Protein AF-A0A931WWS0-F1 (afdb_monomer)

pLDDT: mean 79.23, std 18.31, range [30.89, 95.44]

Mean predicted aligned error: 10.15 Å

Foldseek 3Di:
DDLADDDPVRVVVCVVVLEARFRDDDDDDPDDQVRVQVVVQVPFPDKDWDWDPDDDPPDDTDIDIDGDFQWKWAADPQWIAIDHPDGDIDGNDLPVVVLCVVQVSHHHDPPDDDPDDRFFWDDDDDPVCCVSVDVDDDDDDPDDDDPPHDITGGHGDDDDDDDD

Sequence (164 aa):
MNPARISTKELRSFYKSGFSIPLIRSFQSPLNPWELYKRGSAGSQDSFFLDSLEYRPPSQSYSYLGFHPTQKVLFEADRLRLEGEINRVQRNPDLLLELRRLLSAVKTPPGFSCDFFTGGAVGYWGYELAREFDRISFRKKKDPPSPDQTGFPLTGPFERPKKK

Structure (mmCIF, N/CA/C/O backbone):
data_AF-A0A931WWS0-F1
#
_entry.id   AF-A0A931WWS0-F1
#
loop_
_atom_site.group_PDB
_atom_site.id
_atom_site.type_symbol
_atom_site.label_atom_id
_atom_site.label_alt_id
_atom_site.label_comp_id
_atom_site.label_asym_id
_atom_site.label_entity_id
_atom_site.label_seq_id
_atom_site.pdbx_PDB_ins_code
_atom_site.Cartn_x
_atom_site.Cartn_y
_atom_site.Cartn_z
_atom_site.occupancy
_atom_site.B_iso_or_equiv
_atom_site.auth_seq_id
_atom_site.auth_comp_id
_atom_site.auth_asym_id
_atom_site.auth_atom_id
_atom_site.pdbx_PDB_model_num
ATOM 1 N N . MET A 1 1 ? 20.955 2.963 -7.011 1.00 57.62 1 MET A N 1
ATOM 2 C CA . MET A 1 1 ? 20.936 1.735 -7.845 1.00 57.62 1 MET A CA 1
ATOM 3 C C . MET A 1 1 ? 19.842 1.887 -8.893 1.00 57.62 1 MET A C 1
ATOM 5 O O . MET A 1 1 ? 18.774 2.352 -8.527 1.00 57.62 1 MET A O 1
ATOM 9 N N . ASN A 1 2 ? 20.088 1.552 -10.168 1.00 64.00 2 ASN A N 1
ATOM 10 C CA . ASN A 1 2 ? 19.046 1.641 -11.199 1.00 64.00 2 ASN A CA 1
ATOM 11 C C . ASN A 1 2 ? 18.142 0.389 -11.140 1.00 64.00 2 ASN A C 1
ATOM 13 O O . ASN A 1 2 ? 18.628 -0.700 -11.461 1.00 64.00 2 ASN A O 1
ATOM 17 N N . PRO A 1 3 ? 16.855 0.513 -10.764 1.00 61.03 3 PRO A N 1
ATOM 18 C CA . PRO A 1 3 ? 15.943 -0.627 -10.637 1.00 61.03 3 PRO A CA 1
ATOM 19 C C . PRO A 1 3 ? 15.746 -1.419 -11.935 1.00 61.03 3 PRO A C 1
ATOM 21 O O . PRO A 1 3 ? 15.439 -2.606 -11.886 1.00 61.03 3 PRO A O 1
ATOM 24 N N . ALA A 1 4 ? 15.963 -0.798 -13.098 1.00 62.91 4 ALA A N 1
ATOM 25 C CA . ALA A 1 4 ? 15.770 -1.434 -14.400 1.00 62.91 4 ALA A CA 1
ATOM 26 C C . ALA A 1 4 ? 16.931 -2.355 -14.834 1.00 62.91 4 ALA A C 1
ATOM 28 O O . ALA A 1 4 ? 16.849 -2.978 -15.892 1.00 62.91 4 ALA A O 1
ATOM 29 N N . ARG A 1 5 ? 18.032 -2.434 -14.068 1.00 68.75 5 ARG A N 1
ATOM 30 C CA . ARG A 1 5 ? 19.236 -3.212 -14.429 1.00 68.75 5 ARG A CA 1
ATOM 31 C C . ARG A 1 5 ? 19.834 -3.974 -13.238 1.00 68.75 5 ARG A C 1
ATOM 33 O O . ARG A 1 5 ? 21.024 -3.853 -12.969 1.00 68.75 5 ARG A O 1
ATOM 40 N N . ILE A 1 6 ? 19.020 -4.748 -12.520 1.00 75.81 6 ILE A N 1
ATOM 41 C CA . ILE A 1 6 ? 19.493 -5.622 -11.430 1.00 75.81 6 ILE A CA 1
ATOM 42 C C . ILE A 1 6 ? 19.608 -7.061 -11.947 1.00 75.81 6 ILE A C 1
ATOM 44 O O . ILE A 1 6 ? 18.669 -7.583 -12.552 1.00 75.81 6 ILE A O 1
ATOM 48 N N . SER A 1 7 ? 20.745 -7.723 -11.715 1.00 83.75 7 SER A N 1
ATOM 49 C CA . SER A 1 7 ? 20.918 -9.122 -12.123 1.00 83.75 7 SER A CA 1
ATOM 50 C C . SER A 1 7 ? 20.065 -10.075 -11.272 1.00 83.75 7 SER A C 1
ATOM 52 O O . SER A 1 7 ? 19.788 -9.828 -10.096 1.00 83.75 7 SER A O 1
ATOM 54 N N . THR A 1 8 ? 19.700 -11.241 -11.817 1.00 85.38 8 THR A N 1
ATOM 55 C CA . TH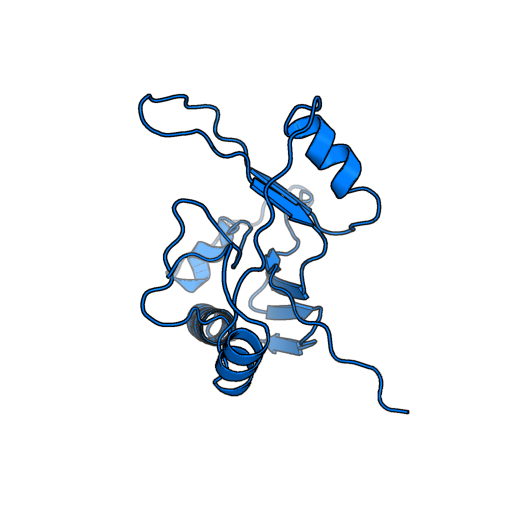R A 1 8 ? 18.948 -12.268 -11.067 1.00 85.38 8 THR A CA 1
ATOM 56 C C . THR A 1 8 ? 19.688 -12.733 -9.808 1.00 85.38 8 THR A C 1
ATOM 58 O O . THR A 1 8 ? 19.060 -13.074 -8.804 1.00 85.38 8 THR A O 1
ATOM 61 N N . LYS A 1 9 ? 21.028 -12.749 -9.842 1.00 87.00 9 LYS A N 1
ATOM 62 C CA . LYS A 1 9 ? 21.867 -13.129 -8.697 1.00 87.00 9 LYS A CA 1
ATOM 63 C C . LYS A 1 9 ? 21.752 -12.106 -7.565 1.00 87.00 9 LYS A C 1
ATOM 65 O O . LYS A 1 9 ? 21.563 -12.504 -6.417 1.00 87.00 9 LYS A O 1
ATOM 70 N N . GLU A 1 10 ? 21.811 -10.817 -7.888 1.00 84.69 10 GLU A N 1
ATOM 71 C CA . GLU A 1 10 ? 21.653 -9.729 -6.916 1.00 84.69 10 GLU A CA 1
ATOM 72 C C . GLU A 1 10 ? 20.233 -9.683 -6.349 1.00 84.69 10 GLU A C 1
ATOM 74 O O . GLU A 1 10 ? 20.081 -9.643 -5.130 1.00 84.69 10 GLU A O 1
ATOM 79 N N . LEU A 1 11 ? 19.199 -9.801 -7.195 1.00 85.38 11 LEU A N 1
ATOM 80 C CA . LEU A 1 11 ? 17.802 -9.882 -6.743 1.00 85.38 11 LEU A CA 1
ATOM 81 C C . LEU A 1 11 ? 17.619 -10.997 -5.709 1.00 85.38 11 LEU A C 1
ATOM 83 O O . LEU A 1 11 ? 17.094 -10.765 -4.622 1.00 85.38 11 LEU A O 1
ATOM 87 N N . ARG A 1 12 ? 18.111 -12.207 -6.011 1.00 86.25 12 ARG A N 1
ATOM 88 C CA . ARG A 1 12 ? 18.053 -13.342 -5.076 1.00 86.25 12 ARG A CA 1
ATOM 89 C C . ARG A 1 12 ? 18.783 -13.056 -3.767 1.00 86.25 12 ARG A C 1
ATOM 91 O O . ARG A 1 12 ? 18.315 -13.497 -2.722 1.00 86.25 12 ARG A O 1
ATOM 98 N N . SER A 1 13 ? 19.918 -12.360 -3.817 1.00 88.75 13 SER A N 1
ATOM 99 C CA . SER A 1 13 ? 20.660 -11.975 -2.614 1.00 88.75 13 SER A CA 1
ATOM 100 C C . SER A 1 13 ? 19.829 -11.046 -1.732 1.00 88.75 13 SER A C 1
ATOM 102 O O . SER A 1 13 ? 19.662 -11.319 -0.548 1.00 88.75 13 SER A O 1
ATOM 104 N N . PHE A 1 14 ? 19.239 -10.001 -2.313 1.00 87.25 14 PHE A N 1
ATOM 105 C CA . PHE A 1 14 ? 18.410 -9.052 -1.575 1.00 87.25 14 PHE A CA 1
ATOM 106 C C . PHE A 1 14 ? 17.157 -9.692 -0.972 1.00 87.25 14 PHE A C 1
ATOM 108 O O . PHE A 1 14 ? 16.876 -9.466 0.205 1.00 87.25 14 PHE A O 1
ATOM 115 N N . TYR A 1 15 ? 16.460 -10.551 -1.724 1.00 85.50 15 TYR A N 1
ATOM 116 C CA . TYR A 1 15 ? 15.309 -11.292 -1.198 1.00 85.50 15 TYR A CA 1
ATOM 117 C C . TYR A 1 15 ? 15.691 -12.197 -0.020 1.00 85.50 15 TYR A C 1
ATOM 119 O O . TYR A 1 15 ? 14.978 -12.239 0.980 1.00 85.50 15 TYR A O 1
ATOM 127 N N . LYS A 1 16 ? 16.840 -12.889 -0.087 1.00 87.06 16 LYS A N 1
ATOM 128 C CA . LYS A 1 16 ? 17.349 -13.695 1.040 1.00 87.06 16 LYS A CA 1
ATOM 129 C C . LYS A 1 16 ? 17.678 -12.847 2.269 1.00 87.06 16 LYS A C 1
ATOM 131 O O . LYS A 1 16 ? 17.528 -13.327 3.387 1.00 87.06 16 LYS A O 1
ATOM 136 N N . SER A 1 17 ? 18.098 -11.602 2.065 1.00 87.19 17 SER A N 1
ATOM 137 C CA . SER A 1 17 ? 18.340 -10.626 3.131 1.00 87.19 17 SER A CA 1
ATOM 138 C C . SER A 1 17 ? 17.064 -9.943 3.646 1.00 87.19 17 SER A C 1
ATOM 140 O O . SER A 1 17 ? 17.158 -9.069 4.503 1.00 87.19 17 SER A O 1
ATOM 142 N N . GLY A 1 18 ? 15.881 -10.332 3.155 1.00 84.25 18 GLY A N 1
ATOM 143 C CA . GLY A 1 18 ? 14.593 -9.805 3.613 1.00 84.25 18 GLY A CA 1
ATOM 144 C C . GLY A 1 18 ? 14.198 -8.464 2.994 1.00 84.25 18 GLY A C 1
ATOM 145 O O . GLY A 1 18 ? 13.316 -7.792 3.524 1.00 84.25 18 GLY A O 1
ATOM 146 N N . PHE A 1 19 ? 14.835 -8.058 1.893 1.00 87.75 19 PHE A N 1
ATOM 147 C CA . PHE A 1 19 ? 14.429 -6.870 1.151 1.00 87.75 19 PHE A CA 1
ATOM 148 C C . PHE A 1 19 ? 13.362 -7.198 0.102 1.00 87.75 19 PHE A C 1
ATOM 150 O O . PHE A 1 19 ? 13.394 -8.243 -0.546 1.00 87.75 19 PHE A O 1
ATOM 157 N N . SER A 1 20 ? 12.445 -6.258 -0.091 1.00 83.31 20 SER A N 1
ATOM 158 C CA . SER A 1 20 ? 11.479 -6.205 -1.182 1.00 83.31 20 SER A CA 1
ATOM 159 C C . SER A 1 20 ? 12.013 -5.267 -2.263 1.00 83.31 20 SER A C 1
ATOM 161 O O . SER A 1 20 ? 12.336 -4.112 -1.983 1.00 83.31 20 SER A O 1
ATOM 163 N N . ILE A 1 21 ? 12.131 -5.763 -3.496 1.00 85.00 21 ILE A N 1
ATOM 164 C CA . ILE A 1 21 ? 12.607 -4.975 -4.639 1.00 85.00 21 ILE A CA 1
ATOM 165 C C . ILE A 1 21 ? 11.507 -4.932 -5.695 1.00 85.00 21 ILE A C 1
ATOM 167 O O . ILE A 1 21 ? 11.129 -5.993 -6.201 1.00 85.00 21 ILE A O 1
ATOM 171 N N . PRO A 1 22 ? 11.015 -3.741 -6.074 1.00 84.44 22 PRO A N 1
ATOM 172 C CA . PRO A 1 22 ? 10.040 -3.632 -7.145 1.00 84.44 22 PRO A CA 1
ATOM 173 C C . PRO A 1 22 ? 10.695 -3.987 -8.486 1.00 84.44 22 PRO A C 1
ATOM 175 O O . PRO A 1 22 ? 11.798 -3.539 -8.807 1.00 84.44 22 PRO A O 1
ATOM 178 N N . LEU A 1 23 ? 9.998 -4.790 -9.287 1.00 85.00 23 LEU A N 1
ATOM 179 C CA . LEU A 1 23 ? 10.389 -5.083 -10.662 1.00 85.00 23 LEU A CA 1
ATOM 180 C C . LEU A 1 23 ? 9.732 -4.055 -11.579 1.00 85.00 23 LEU A C 1
ATOM 182 O O . LEU A 1 23 ? 8.511 -4.021 -11.704 1.00 85.00 23 LEU A O 1
ATOM 186 N N . ILE A 1 24 ? 10.547 -3.205 -12.200 1.00 85.12 24 ILE A N 1
ATOM 187 C CA . ILE A 1 24 ? 10.065 -2.067 -12.983 1.00 85.12 24 ILE A CA 1
ATOM 188 C C . ILE A 1 24 ? 10.301 -2.333 -14.466 1.00 85.12 24 ILE A C 1
ATOM 190 O O . ILE A 1 24 ? 11.422 -2.619 -14.889 1.00 85.12 24 ILE A O 1
ATOM 194 N N . ARG A 1 25 ? 9.238 -2.201 -15.264 1.00 86.94 25 ARG A N 1
ATOM 195 C CA . ARG A 1 25 ? 9.297 -2.278 -16.724 1.00 86.94 25 ARG A CA 1
ATOM 196 C C . ARG A 1 25 ? 8.544 -1.108 -17.338 1.00 86.94 25 ARG A C 1
ATOM 198 O O . ARG A 1 25 ? 7.359 -0.930 -17.079 1.00 86.94 25 ARG A O 1
ATOM 205 N N . SER A 1 26 ? 9.226 -0.366 -18.201 1.00 89.25 26 SER A N 1
ATOM 206 C CA . SER A 1 26 ? 8.615 0.701 -18.990 1.00 89.25 26 SER A CA 1
ATOM 207 C C . SER A 1 26 ? 8.057 0.147 -20.298 1.00 89.25 26 SER A C 1
ATOM 209 O O . SER A 1 26 ? 8.666 -0.719 -20.931 1.00 89.25 26 SER A O 1
ATOM 211 N N . PHE A 1 27 ? 6.906 0.663 -20.712 1.00 91.38 27 PHE A N 1
ATOM 212 C CA . PHE A 1 27 ? 6.290 0.379 -22.003 1.00 91.38 27 PHE A CA 1
ATOM 213 C C . PHE A 1 27 ? 5.522 1.612 -22.486 1.00 91.38 27 PHE A C 1
ATOM 215 O O . PHE A 1 27 ? 5.195 2.493 -21.693 1.00 91.38 27 PHE A O 1
ATOM 222 N N . GLN A 1 28 ? 5.251 1.679 -23.788 1.00 93.75 28 GLN A N 1
ATOM 223 C CA . GLN A 1 28 ? 4.388 2.706 -24.369 1.00 93.75 28 GLN A CA 1
ATOM 224 C C . GLN A 1 28 ? 2.967 2.167 -24.517 1.00 93.75 28 GLN A C 1
ATOM 226 O O . GLN A 1 28 ? 2.770 1.003 -24.866 1.00 93.75 28 GLN A O 1
ATOM 231 N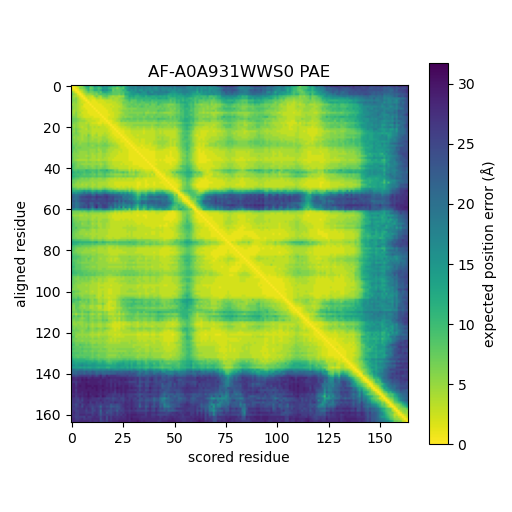 N . SER A 1 29 ? 1.981 3.021 -24.262 1.00 92.62 29 SER A N 1
ATOM 232 C CA . SER A 1 29 ? 0.561 2.695 -24.361 1.00 92.62 29 SER A CA 1
ATOM 233 C C . SER A 1 29 ? -0.177 3.828 -25.073 1.00 92.62 29 SER A C 1
ATOM 235 O O . SER A 1 29 ? 0.073 4.986 -24.741 1.00 92.62 29 SER A O 1
ATOM 237 N N . PRO A 1 30 ? -1.099 3.530 -26.007 1.00 95.25 30 PRO A N 1
ATOM 238 C CA . PRO A 1 30 ? -1.993 4.535 -26.580 1.00 95.25 30 PRO A CA 1
ATOM 239 C C . PRO A 1 30 ? -3.156 4.901 -25.639 1.00 95.25 30 PRO A C 1
ATOM 241 O O . PRO A 1 30 ? -3.894 5.837 -25.920 1.00 95.25 30 PRO A O 1
ATOM 244 N N . LEU A 1 31 ? -3.350 4.138 -24.558 1.00 95.19 31 LEU A N 1
ATOM 245 C CA . LEU A 1 31 ? -4.439 4.323 -23.600 1.00 95.19 31 LEU A CA 1
ATOM 246 C C . LEU A 1 31 ? -4.090 5.378 -22.555 1.00 95.19 31 LEU A C 1
ATOM 248 O O . LEU A 1 31 ? -2.951 5.426 -22.082 1.00 95.19 31 LEU A O 1
ATOM 252 N N . ASN A 1 32 ? -5.096 6.136 -22.126 1.00 92.38 32 ASN A N 1
ATOM 253 C CA . ASN A 1 32 ? -4.953 7.046 -20.990 1.00 92.38 32 ASN A CA 1
ATOM 254 C C . ASN A 1 32 ? -4.949 6.281 -19.640 1.00 92.38 32 ASN A C 1
ATOM 256 O O . ASN A 1 32 ? -5.322 5.101 -19.591 1.00 92.38 32 ASN A O 1
ATOM 260 N N . PRO A 1 33 ? -4.546 6.921 -18.524 1.00 92.12 33 PRO A N 1
ATOM 261 C CA . PRO A 1 33 ? -4.482 6.259 -17.219 1.00 92.12 33 PRO A CA 1
ATOM 262 C C . PRO A 1 33 ? -5.807 5.631 -16.767 1.00 92.12 33 PRO A C 1
ATOM 264 O O . PRO A 1 33 ? -5.815 4.511 -16.263 1.00 92.12 33 PRO A O 1
ATOM 267 N N . TRP A 1 34 ? -6.941 6.292 -17.002 1.00 93.06 34 TRP A N 1
ATOM 268 C CA . TRP A 1 34 ? -8.256 5.757 -16.636 1.00 93.06 34 TRP A CA 1
ATOM 269 C C . TRP A 1 34 ? -8.628 4.496 -17.432 1.00 93.06 34 TRP A C 1
ATOM 271 O O . TRP A 1 34 ? -9.196 3.541 -16.900 1.00 93.06 34 TRP A O 1
ATOM 281 N N . GLU A 1 35 ? -8.296 4.447 -18.718 1.00 95.31 35 GLU A N 1
ATOM 282 C CA . GLU A 1 35 ? -8.494 3.259 -19.549 1.00 95.31 35 GLU A CA 1
ATOM 283 C C . GLU A 1 35 ? -7.601 2.098 -19.116 1.00 95.31 35 GLU A C 1
ATOM 285 O O . GLU A 1 35 ? -8.070 0.957 -19.072 1.00 95.31 35 GLU A O 1
ATOM 290 N N . LEU A 1 36 ? -6.346 2.385 -18.755 1.00 95.31 36 LEU A N 1
ATOM 291 C CA . LEU A 1 36 ? -5.442 1.400 -18.163 1.00 95.31 36 LEU A CA 1
ATOM 292 C C . LEU A 1 36 ? -6.003 0.861 -16.847 1.00 95.31 36 LEU A C 1
ATOM 294 O O . LEU A 1 36 ? -6.000 -0.354 -16.652 1.00 95.31 36 LEU A O 1
ATOM 298 N N . TYR A 1 37 ? -6.554 1.732 -15.995 1.00 95.44 37 TYR A N 1
ATOM 299 C CA . TYR A 1 37 ? -7.210 1.326 -14.754 1.00 95.44 37 TYR A CA 1
ATOM 300 C C . TYR A 1 37 ? -8.345 0.346 -15.013 1.00 95.44 37 TYR A C 1
ATOM 30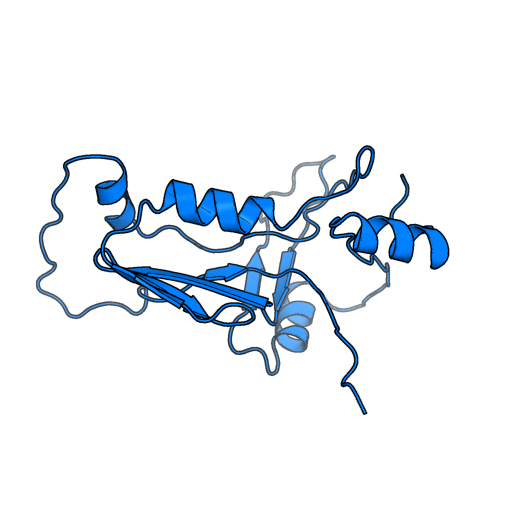2 O O . TYR A 1 37 ? -8.318 -0.760 -14.486 1.00 95.44 37 TYR A O 1
ATOM 310 N N . LYS A 1 38 ? -9.305 0.719 -15.867 1.00 94.81 38 LYS A N 1
ATOM 311 C CA . LYS A 1 38 ? -10.474 -0.120 -16.173 1.00 94.81 38 LYS A CA 1
ATOM 312 C C . LYS A 1 38 ? -10.091 -1.498 -16.712 1.00 94.81 38 LYS A C 1
ATOM 314 O O . LYS A 1 38 ? -10.783 -2.472 -16.437 1.00 94.81 38 LYS A O 1
ATOM 319 N N . ARG A 1 39 ? -9.020 -1.583 -17.509 1.00 94.62 39 ARG A N 1
ATOM 320 C CA . ARG A 1 39 ? -8.528 -2.867 -18.030 1.00 94.62 39 ARG A CA 1
ATOM 321 C C . ARG A 1 39 ? -7.794 -3.674 -16.962 1.00 94.62 39 ARG A C 1
ATOM 323 O O . ARG A 1 39 ? -7.988 -4.881 -16.900 1.00 94.62 39 ARG A O 1
ATOM 330 N N . GLY A 1 40 ? -6.966 -3.026 -16.144 1.00 91.50 40 GLY A N 1
ATOM 331 C CA . GLY A 1 40 ? -6.178 -3.683 -15.100 1.00 91.50 40 GLY A CA 1
ATOM 332 C C . GLY A 1 40 ? -7.004 -4.141 -13.896 1.00 91.50 40 GLY A C 1
ATOM 333 O O . GLY A 1 40 ? -6.706 -5.180 -13.315 1.00 91.50 40 GLY A O 1
ATOM 334 N N . SER A 1 41 ? -8.072 -3.417 -13.550 1.00 93.69 41 SER A N 1
ATOM 335 C CA . SER A 1 41 ? -8.959 -3.771 -12.434 1.00 93.69 41 SER A CA 1
ATOM 336 C C . SER A 1 41 ? -9.935 -4.893 -12.770 1.00 93.69 41 SER A C 1
ATOM 338 O O . SER A 1 41 ? -10.585 -5.420 -11.867 1.00 93.69 41 SER A O 1
ATOM 340 N N . ALA A 1 42 ? -10.026 -5.302 -14.039 1.00 89.88 42 ALA A N 1
ATOM 341 C CA . ALA A 1 42 ? -10.873 -6.408 -14.457 1.00 89.88 42 ALA A CA 1
ATOM 342 C C . ALA A 1 42 ? -10.456 -7.702 -13.732 1.00 89.88 42 ALA A C 1
ATOM 344 O O . ALA A 1 42 ? -9.413 -8.290 -14.013 1.00 89.88 42 ALA A O 1
ATOM 345 N N . GLY A 1 43 ? -11.280 -8.142 -12.777 1.00 86.75 43 GLY A N 1
ATOM 346 C CA . GLY A 1 43 ? -11.019 -9.331 -11.960 1.00 86.75 43 GLY A CA 1
ATOM 347 C C . GLY A 1 43 ? -10.266 -9.072 -10.650 1.00 86.75 43 GLY A C 1
ATOM 348 O O . GLY A 1 43 ? -9.914 -10.032 -9.964 1.00 86.75 43 GLY A O 1
ATOM 349 N N . SER A 1 44 ? -10.024 -7.815 -10.272 1.00 89.69 44 SER A N 1
ATOM 350 C CA . SER A 1 44 ? -9.605 -7.466 -8.911 1.00 89.69 44 SER A CA 1
ATOM 351 C C . SER A 1 44 ? -10.817 -7.058 -8.082 1.00 89.69 44 SER A C 1
ATOM 353 O O . SER A 1 44 ? -11.576 -6.187 -8.496 1.00 89.69 44 SER A O 1
ATOM 355 N N . GLN A 1 45 ? -11.001 -7.668 -6.909 1.00 87.88 45 GLN A N 1
ATOM 356 C CA . GLN A 1 45 ? -12.030 -7.221 -5.957 1.00 87.88 45 GLN A CA 1
ATOM 357 C C . GLN A 1 45 ? -11.636 -5.905 -5.282 1.00 87.88 45 GLN A C 1
ATOM 359 O O . GLN A 1 45 ? -12.493 -5.082 -4.984 1.00 87.88 45 GLN A O 1
ATOM 364 N N . ASP A 1 46 ? -10.335 -5.708 -5.079 1.00 90.88 46 ASP A N 1
ATOM 365 C CA . ASP A 1 46 ? -9.774 -4.543 -4.416 1.00 90.88 46 ASP A CA 1
ATOM 366 C C . ASP A 1 46 ? -8.792 -3.857 -5.372 1.00 90.88 46 ASP A C 1
ATOM 368 O O . ASP A 1 46 ? -7.817 -4.461 -5.831 1.00 90.88 46 ASP A O 1
ATOM 372 N N . SER A 1 47 ? -9.048 -2.599 -5.712 1.00 94.50 47 SER A N 1
ATOM 373 C CA . SER A 1 47 ? -8.174 -1.804 -6.575 1.00 94.50 47 SER A CA 1
ATOM 374 C C . SER A 1 47 ? -8.282 -0.325 -6.245 1.00 94.50 47 SER A C 1
ATOM 376 O O . SER A 1 47 ? -9.282 0.123 -5.688 1.00 94.50 47 SER A O 1
ATOM 378 N N . PHE A 1 48 ? -7.260 0.444 -6.612 1.00 93.69 48 PHE A N 1
ATOM 379 C CA . PHE A 1 48 ? -7.272 1.893 -6.462 1.00 93.69 48 PHE A CA 1
ATOM 380 C C . PHE A 1 48 ? -6.766 2.591 -7.722 1.00 93.69 48 PHE A C 1
ATOM 382 O O . PHE A 1 48 ? -5.933 2.067 -8.467 1.00 93.69 48 PHE A O 1
ATOM 389 N N . PHE A 1 49 ? -7.259 3.810 -7.911 1.00 94.19 49 PHE A N 1
ATOM 390 C CA . PHE A 1 49 ? -6.809 4.754 -8.920 1.00 94.19 49 PHE A CA 1
ATOM 391 C C . PHE A 1 49 ? -6.594 6.100 -8.234 1.00 94.19 49 PHE A C 1
ATOM 393 O O . PHE A 1 49 ? -7.545 6.686 -7.718 1.00 94.19 49 PHE A O 1
ATOM 400 N N . LEU A 1 50 ? -5.346 6.557 -8.182 1.00 91.44 50 LEU A N 1
ATOM 401 C CA . LEU A 1 50 ? -4.984 7.867 -7.653 1.00 91.44 50 LEU A CA 1
ATOM 402 C C . LEU A 1 50 ? -4.468 8.709 -8.806 1.00 91.44 50 LEU A C 1
ATOM 404 O O . LEU A 1 50 ? -3.424 8.400 -9.378 1.00 91.44 50 LEU A O 1
ATOM 408 N N . ASP A 1 51 ? -5.198 9.765 -9.131 1.00 88.00 51 ASP A N 1
ATOM 409 C CA . ASP A 1 51 ? -4.824 10.693 -10.188 1.00 88.00 51 ASP A CA 1
ATOM 410 C C . ASP A 1 51 ? -4.621 12.087 -9.604 1.00 88.00 51 ASP A C 1
ATOM 412 O O . ASP A 1 51 ? -5.413 12.545 -8.776 1.00 88.00 51 ASP A O 1
ATOM 416 N N . SER A 1 52 ? -3.541 12.751 -10.009 1.00 79.56 52 SER A N 1
ATOM 417 C CA . SER A 1 52 ? -3.260 14.120 -9.582 1.00 79.56 52 SER A CA 1
ATOM 418 C C . SER A 1 52 ? -3.761 15.088 -10.643 1.00 79.56 52 SER A C 1
ATOM 420 O O . SER A 1 52 ? -3.221 15.135 -11.746 1.00 79.56 52 SER A O 1
ATOM 422 N N . LEU A 1 53 ? -4.767 15.892 -10.293 1.00 65.75 53 LEU A N 1
ATOM 423 C CA . LEU A 1 53 ? -5.299 16.936 -11.176 1.00 65.75 53 LEU A CA 1
ATOM 424 C C . LEU A 1 53 ? -4.365 18.152 -11.283 1.00 65.75 53 LEU A C 1
ATOM 426 O O . LEU A 1 53 ? -4.452 18.909 -12.248 1.00 65.75 53 LEU A O 1
ATOM 430 N N . GLU A 1 54 ? -3.466 18.358 -10.313 1.00 60.12 54 GLU A N 1
ATOM 431 C CA . GLU A 1 54 ? -2.509 19.462 -10.367 1.00 60.12 54 GLU A CA 1
ATOM 432 C C . GLU A 1 54 ? -1.324 19.105 -11.272 1.00 60.12 54 GLU A C 1
ATOM 434 O O . GLU A 1 54 ? -0.429 18.330 -10.923 1.00 60.12 54 GLU A O 1
ATOM 439 N N . TYR A 1 55 ? -1.323 19.720 -12.451 1.00 53.03 55 TYR A N 1
ATOM 440 C CA . TYR A 1 55 ? -0.159 19.860 -13.313 1.00 53.03 55 TYR A CA 1
ATOM 441 C C . TYR A 1 55 ? 0.678 21.053 -12.827 1.00 53.03 55 TYR A C 1
ATOM 443 O O . TYR A 1 55 ? 0.265 22.206 -12.964 1.00 53.03 55 TYR A O 1
ATOM 451 N N . ARG A 1 56 ? 1.863 20.797 -12.259 1.00 54.94 56 ARG A N 1
ATOM 452 C CA . ARG A 1 56 ? 2.865 21.836 -11.956 1.00 54.94 56 ARG A CA 1
ATOM 453 C C . ARG A 1 56 ? 4.213 21.465 -12.576 1.00 54.94 56 ARG A C 1
ATOM 455 O O . ARG A 1 56 ? 4.953 20.682 -11.981 1.00 54.94 56 ARG A O 1
ATOM 462 N N . PRO A 1 57 ? 4.583 22.025 -13.737 1.00 50.72 57 PRO A N 1
ATOM 463 C CA . PRO A 1 57 ? 5.941 21.891 -14.260 1.00 50.72 57 PRO A CA 1
ATOM 464 C C . PRO A 1 57 ? 6.967 22.396 -13.228 1.00 50.72 57 PRO A C 1
ATOM 466 O O . PRO A 1 57 ? 6.713 23.429 -12.606 1.00 50.72 57 PRO A O 1
ATOM 469 N N . PRO A 1 58 ? 8.113 21.713 -13.019 1.00 54.06 58 PRO A N 1
ATOM 470 C CA . PRO A 1 58 ? 8.651 20.581 -13.783 1.00 54.06 58 PRO A CA 1
ATOM 471 C C . PRO A 1 58 ? 8.227 19.189 -13.264 1.00 54.06 58 PRO A C 1
ATOM 473 O O . PRO A 1 58 ? 8.742 18.181 -13.744 1.00 54.06 58 PRO A O 1
ATOM 476 N N . SER A 1 59 ? 7.330 19.103 -12.275 1.00 55.34 59 SER A N 1
ATOM 477 C CA . SER A 1 59 ? 6.925 17.830 -11.667 1.00 55.34 59 SER A CA 1
ATOM 478 C C . SER A 1 59 ? 5.981 17.047 -12.584 1.00 55.34 59 SER A C 1
ATOM 480 O O . SER A 1 59 ? 4.952 17.554 -13.027 1.00 55.34 59 SER A O 1
ATOM 482 N N . GLN A 1 60 ? 6.366 15.813 -12.914 1.00 56.12 60 GLN A N 1
ATOM 483 C CA . GLN A 1 60 ? 5.530 14.896 -13.684 1.00 56.12 60 GLN A CA 1
ATOM 484 C C . GLN A 1 60 ? 4.377 14.430 -12.793 1.00 56.12 60 GLN A C 1
ATOM 486 O O . GLN A 1 60 ? 4.604 13.825 -11.745 1.00 56.12 60 GLN A O 1
ATOM 491 N N . SER A 1 61 ? 3.145 14.715 -13.206 1.00 73.62 61 SER A N 1
ATOM 492 C CA . SER A 1 61 ? 1.955 14.154 -12.572 1.00 73.62 61 SER A CA 1
ATOM 493 C C . SER A 1 61 ? 1.921 12.653 -12.877 1.00 73.62 61 SER A C 1
ATOM 495 O O . SER A 1 61 ? 1.721 12.251 -14.022 1.00 73.62 61 SER A O 1
ATOM 497 N N . TYR A 1 62 ? 2.175 11.818 -11.869 1.00 84.56 62 TYR A N 1
ATOM 498 C CA . TYR A 1 62 ? 1.970 10.374 -11.966 1.00 84.56 62 TYR A CA 1
ATOM 499 C C . TYR A 1 62 ? 0.518 10.048 -11.617 1.00 84.56 62 TYR A C 1
ATOM 501 O O . TYR A 1 62 ? 0.015 10.502 -10.589 1.00 84.56 62 TYR A O 1
ATOM 509 N N . SER A 1 63 ? -0.118 9.208 -12.428 1.00 89.25 63 SER A N 1
ATOM 510 C CA . SER A 1 63 ? -1.317 8.477 -12.019 1.00 89.25 63 SER A CA 1
ATOM 511 C C . SER A 1 63 ? -0.882 7.120 -11.469 1.00 89.25 63 SER A C 1
ATOM 513 O O . SER A 1 63 ? -0.151 6.381 -12.134 1.00 89.25 63 SER A O 1
ATOM 515 N N . TYR A 1 64 ? -1.328 6.776 -10.265 1.00 92.31 64 TYR A N 1
ATOM 516 C CA . TYR A 1 64 ? -1.027 5.498 -9.631 1.00 92.31 64 TYR A CA 1
ATOM 517 C C . TYR A 1 64 ? -2.217 4.559 -9.724 1.00 92.31 64 TYR A C 1
ATOM 519 O O . TYR A 1 64 ? -3.351 4.913 -9.405 1.00 92.31 64 TYR A O 1
ATOM 527 N N . LEU A 1 65 ? -1.929 3.332 -10.136 1.00 94.38 65 LEU A N 1
ATOM 528 C CA . LEU A 1 65 ? -2.905 2.272 -10.300 1.00 94.38 65 LEU A CA 1
ATOM 529 C C . LEU A 1 65 ? -2.436 1.064 -9.505 1.00 94.38 65 LEU A C 1
ATOM 531 O O . LEU A 1 65 ? -1.287 0.645 -9.651 1.00 94.38 65 LEU A O 1
ATOM 535 N N . GLY A 1 66 ? -3.317 0.503 -8.687 1.00 93.88 66 GLY A N 1
ATOM 536 C CA . GLY A 1 66 ? -3.026 -0.698 -7.918 1.00 93.88 66 GLY A CA 1
ATOM 537 C C . GLY A 1 66 ? -4.177 -1.683 -7.977 1.00 93.88 66 GLY A C 1
ATOM 538 O O . GLY A 1 66 ? -5.345 -1.299 -7.932 1.00 93.88 66 GLY A O 1
ATOM 539 N N . PHE A 1 67 ? -3.831 -2.961 -8.067 1.00 93.94 67 PHE A N 1
ATOM 540 C CA . PHE A 1 67 ? -4.758 -4.084 -8.161 1.00 93.94 67 PHE A CA 1
ATOM 541 C C . PHE A 1 67 ? -4.213 -5.234 -7.311 1.00 93.94 67 PHE A C 1
ATOM 543 O O . PHE A 1 67 ? -3.010 -5.274 -7.044 1.00 93.94 67 PHE A O 1
ATOM 550 N N . HIS A 1 68 ? -5.087 -6.155 -6.904 1.00 91.50 68 HIS A N 1
ATOM 551 C CA . HIS A 1 68 ? -4.736 -7.399 -6.209 1.00 91.50 68 HIS A CA 1
ATOM 552 C C . HIS A 1 68 ? -3.778 -7.185 -5.021 1.00 91.50 68 HIS A C 1
ATOM 554 O O . HIS A 1 68 ? -2.633 -7.644 -5.061 1.00 91.50 68 HIS A O 1
ATOM 560 N N . PRO A 1 69 ? -4.210 -6.485 -3.954 1.00 90.94 69 PRO A N 1
ATOM 561 C CA . PRO A 1 69 ? -3.400 -6.376 -2.745 1.00 90.94 69 PRO A CA 1
ATOM 562 C C . PRO A 1 69 ? -3.022 -7.744 -2.192 1.00 90.94 69 PRO A C 1
ATOM 564 O O . PRO A 1 69 ? -3.822 -8.679 -2.193 1.00 90.94 69 PRO A O 1
ATOM 567 N N . THR A 1 70 ? -1.816 -7.840 -1.649 1.00 88.25 70 THR A N 1
ATOM 568 C CA . THR A 1 70 ? -1.356 -9.049 -0.962 1.00 88.25 70 THR A CA 1
ATOM 569 C C . THR A 1 70 ? -1.842 -9.116 0.471 1.00 88.25 70 THR A C 1
ATOM 571 O O . THR A 1 70 ? -2.044 -10.206 1.007 1.00 88.25 70 THR A O 1
ATOM 574 N N . GLN A 1 71 ? -2.081 -7.964 1.091 1.00 92.19 71 GLN A N 1
ATOM 575 C CA . GLN A 1 71 ? -2.548 -7.907 2.462 1.00 92.19 71 GLN A CA 1
ATOM 576 C C . GLN A 1 71 ? -3.562 -6.791 2.633 1.00 92.19 71 GLN A C 1
ATOM 578 O O . GLN A 1 71 ? -3.243 -5.631 2.450 1.00 92.19 71 GLN A O 1
ATOM 583 N N . LYS A 1 72 ? -4.767 -7.105 3.080 1.00 93.31 72 LYS A N 1
ATOM 584 C CA . LYS A 1 72 ? -5.720 -6.124 3.566 1.00 93.31 72 LYS A CA 1
ATOM 585 C C . LYS A 1 72 ? -5.591 -5.904 5.052 1.00 93.31 72 LYS A C 1
ATOM 587 O O . LYS A 1 72 ? -5.383 -6.848 5.814 1.00 93.31 72 LYS A O 1
ATOM 592 N N . VAL A 1 73 ? -5.719 -4.649 5.445 1.00 94.12 73 VAL A N 1
ATOM 593 C CA . VAL A 1 73 ? -5.824 -4.217 6.836 1.00 94.12 73 VAL A CA 1
ATOM 594 C C . VAL A 1 73 ? -7.228 -3.652 6.975 1.00 94.12 73 VAL A C 1
ATOM 596 O O . VAL A 1 73 ? -7.710 -2.983 6.073 1.00 94.12 73 VAL A O 1
ATOM 599 N N . LEU A 1 74 ? -7.939 -3.941 8.049 1.00 94.12 74 LEU A N 1
ATOM 600 C CA . LEU A 1 74 ? -9.224 -3.326 8.350 1.00 94.12 74 LEU A CA 1
ATOM 601 C C . LEU A 1 74 ? -9.240 -3.030 9.838 1.00 94.12 74 LEU A C 1
ATOM 603 O O . LEU A 1 74 ? -8.949 -3.921 10.632 1.00 94.12 74 LEU A O 1
ATOM 607 N N . PHE A 1 75 ? -9.576 -1.803 10.211 1.00 90.56 75 PHE A N 1
ATOM 608 C CA . PHE A 1 75 ? -9.726 -1.428 11.607 1.00 90.56 75 PHE A CA 1
ATOM 609 C C . PHE A 1 7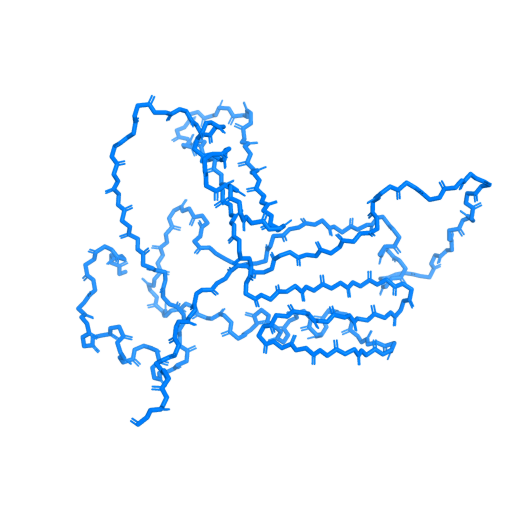5 ? -11.100 -0.807 11.816 1.00 90.56 75 PHE A C 1
ATOM 611 O O . PHE A 1 75 ? -11.408 0.231 11.235 1.00 90.56 75 PHE A O 1
ATOM 618 N N . GLU A 1 76 ? -11.931 -1.472 12.609 1.00 86.25 76 GLU A N 1
ATOM 619 C CA . GLU A 1 76 ? -13.305 -1.056 12.871 1.00 86.25 76 GLU A CA 1
ATOM 620 C C . GLU A 1 76 ? -13.713 -1.472 14.283 1.00 86.25 76 GLU A C 1
ATOM 622 O O . GLU A 1 76 ? -13.478 -2.615 14.676 1.00 86.25 76 GLU A O 1
ATOM 627 N N . ALA A 1 77 ? -14.345 -0.563 15.035 1.00 82.19 77 ALA A N 1
ATOM 628 C CA . ALA A 1 77 ? -14.872 -0.826 16.379 1.00 82.19 77 ALA A CA 1
ATOM 629 C C . ALA A 1 77 ? -13.864 -1.570 17.281 1.00 82.19 77 ALA A C 1
ATOM 631 O O . ALA A 1 77 ? -14.153 -2.649 17.809 1.00 82.19 77 ALA A O 1
ATOM 632 N N . ASP A 1 78 ? -12.658 -1.008 17.389 1.00 84.25 78 ASP A N 1
ATOM 633 C CA . ASP A 1 78 ? -11.542 -1.521 18.191 1.00 84.25 78 ASP A CA 1
ATOM 634 C C . ASP A 1 78 ? -11.062 -2.923 17.759 1.00 84.25 78 ASP A C 1
ATOM 636 O O . ASP A 1 78 ? -10.437 -3.670 18.518 1.00 84.25 78 ASP A O 1
ATOM 640 N N . ARG A 1 79 ? -11.359 -3.331 16.520 1.00 89.69 79 ARG A N 1
ATOM 641 C CA . ARG A 1 79 ? -10.971 -4.626 15.960 1.00 89.69 79 ARG A CA 1
ATOM 642 C C . ARG A 1 79 ? -10.105 -4.438 14.725 1.00 89.69 79 ARG A C 1
ATOM 644 O O . ARG A 1 79 ? -10.561 -3.919 13.711 1.00 89.69 79 ARG A O 1
ATOM 651 N N . LEU A 1 80 ? -8.887 -4.969 14.786 1.00 93.12 80 LEU A N 1
ATOM 652 C CA . LEU A 1 80 ? -8.019 -5.126 13.624 1.00 93.12 80 LEU A CA 1
ATOM 653 C C . LEU A 1 80 ? -8.286 -6.475 12.963 1.00 93.12 80 LEU A C 1
ATOM 655 O O . LEU A 1 80 ? -8.225 -7.522 13.612 1.00 93.12 80 LEU A O 1
ATOM 659 N N . ARG A 1 81 ? -8.529 -6.455 11.658 1.00 95.38 81 ARG A N 1
ATOM 660 C CA . ARG A 1 81 ? -8.635 -7.629 10.801 1.00 95.38 81 ARG A CA 1
ATOM 661 C C . ARG A 1 81 ? -7.623 -7.519 9.668 1.00 95.38 81 ARG A C 1
ATOM 663 O O . ARG A 1 81 ? -7.544 -6.507 8.984 1.00 95.38 81 ARG A O 1
ATOM 670 N N . LEU A 1 82 ? -6.843 -8.573 9.504 1.00 95.12 82 LEU A N 1
ATOM 671 C CA . LEU A 1 82 ? -5.883 -8.765 8.432 1.00 95.12 82 LEU A CA 1
ATOM 672 C C . LEU A 1 82 ? -6.427 -9.860 7.516 1.00 95.12 82 LEU A C 1
ATOM 674 O O . LEU A 1 82 ? -6.816 -10.914 8.022 1.00 95.12 82 LEU A O 1
ATOM 678 N N . GLU A 1 83 ? -6.469 -9.613 6.208 1.00 93.19 83 GLU A N 1
ATOM 679 C CA . GLU A 1 83 ? -6.901 -10.589 5.196 1.00 93.19 83 GLU A CA 1
ATOM 680 C C . GLU A 1 83 ? -5.887 -10.673 4.055 1.00 93.19 83 GLU A C 1
ATOM 682 O O . GLU A 1 83 ? -5.425 -9.642 3.593 1.00 93.19 83 GLU A O 1
ATOM 687 N N . GLY A 1 84 ? -5.549 -11.860 3.561 1.00 91.00 84 GLY A N 1
ATOM 688 C CA . GLY A 1 84 ? -4.563 -12.023 2.483 1.00 91.00 84 GLY A CA 1
ATOM 689 C C . GLY A 1 84 ? -3.454 -12.985 2.886 1.00 91.00 84 GLY A C 1
ATOM 690 O O . GLY A 1 84 ? -3.752 -14.088 3.350 1.00 91.00 84 GLY A O 1
ATOM 691 N N . GLU A 1 85 ? -2.188 -12.588 2.727 1.00 88.38 85 GLU A N 1
ATOM 692 C CA . GLU A 1 85 ? -1.033 -13.400 3.148 1.00 88.38 85 GLU A CA 1
ATOM 693 C C . GLU A 1 85 ? -1.084 -13.761 4.639 1.00 88.38 85 GLU A C 1
ATOM 695 O O . GLU A 1 85 ? -0.792 -14.894 5.031 1.00 88.38 85 GLU A O 1
ATOM 700 N N . ILE A 1 86 ? -1.493 -12.805 5.471 1.00 90.88 86 ILE A N 1
ATOM 701 C CA . ILE A 1 86 ? -1.752 -12.979 6.895 1.00 90.88 86 ILE A CA 1
ATOM 702 C C . ILE A 1 86 ? -3.253 -12.822 7.121 1.00 90.88 86 ILE A C 1
ATOM 704 O O . ILE A 1 86 ? -3.823 -11.750 6.913 1.00 90.88 86 ILE A O 1
ATOM 708 N N . ASN A 1 87 ? -3.879 -13.883 7.630 1.00 94.56 87 ASN A N 1
ATOM 709 C CA . ASN A 1 87 ? -5.264 -13.858 8.087 1.00 94.56 87 ASN A CA 1
ATOM 710 C C . ASN A 1 87 ? -5.284 -13.856 9.617 1.00 94.56 87 ASN A C 1
ATOM 712 O O . ASN A 1 87 ? -4.897 -14.840 10.251 1.00 94.56 87 ASN A O 1
ATOM 716 N N . ARG A 1 88 ? -5.678 -12.732 10.223 1.00 95.06 88 ARG A N 1
ATOM 717 C CA . ARG A 1 88 ? -5.657 -12.544 11.684 1.00 95.06 88 ARG A CA 1
ATOM 718 C C . ARG A 1 88 ? -6.732 -11.558 12.115 1.00 95.06 88 ARG A C 1
ATOM 72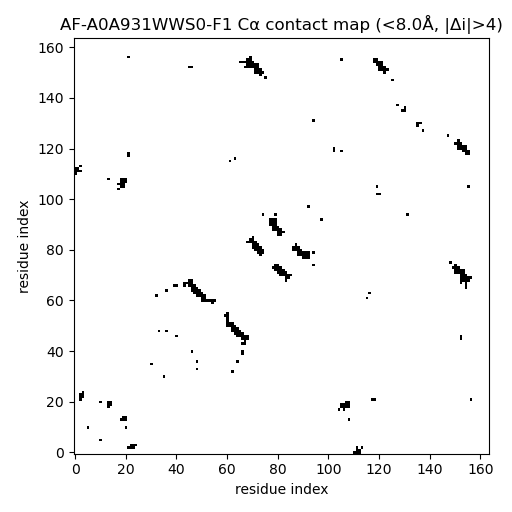0 O O . ARG A 1 88 ? -6.960 -10.556 11.451 1.00 95.06 88 ARG A O 1
ATOM 727 N N . VAL A 1 89 ? -7.340 -11.805 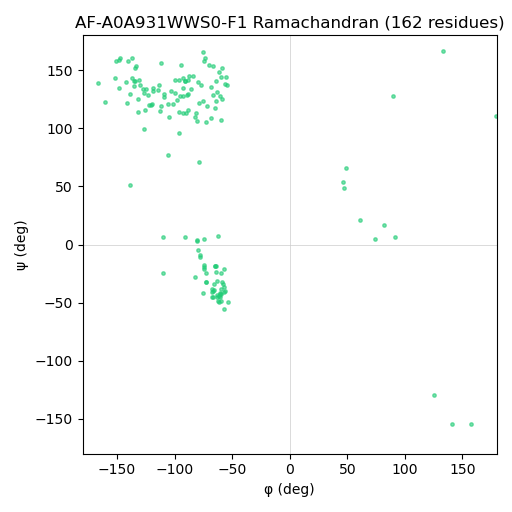13.272 1.00 95.00 89 VAL A N 1
ATOM 728 C CA . VAL A 1 89 ? -8.248 -10.861 13.934 1.00 95.00 89 VAL A CA 1
ATOM 729 C C . VAL A 1 89 ? -7.747 -10.606 15.348 1.00 95.00 89 VAL A C 1
ATOM 731 O O . VAL A 1 89 ? -7.405 -11.546 16.062 1.00 95.00 89 VAL A O 1
ATOM 734 N N . GLN A 1 90 ? -7.712 -9.342 15.757 1.00 93.88 90 GLN A N 1
ATOM 735 C CA . GLN A 1 90 ? -7.340 -8.928 17.105 1.00 93.88 90 GLN A CA 1
ATOM 736 C C . GLN A 1 90 ? -8.320 -7.880 17.626 1.00 93.88 90 GLN A C 1
ATOM 738 O O . GLN A 1 90 ? -8.756 -7.004 16.883 1.00 93.88 90 GLN A O 1
ATOM 743 N N . ARG A 1 91 ? -8.660 -7.980 18.912 1.00 93.81 91 ARG A N 1
ATOM 744 C CA . ARG A 1 91 ? -9.466 -6.986 19.629 1.00 93.81 91 ARG A CA 1
ATOM 745 C C . ARG A 1 91 ? -8.558 -6.081 20.453 1.00 93.81 91 ARG A C 1
ATOM 747 O O . ARG A 1 91 ? -7.598 -6.578 21.038 1.00 93.81 91 ARG A O 1
ATOM 754 N N . ASN A 1 92 ? -8.900 -4.801 20.495 1.00 90.31 92 ASN A N 1
ATOM 755 C CA . ASN A 1 92 ? -8.203 -3.728 21.197 1.00 90.31 92 ASN A CA 1
ATOM 756 C C . ASN A 1 92 ? -6.677 -3.716 20.955 1.00 90.31 92 ASN A C 1
ATOM 758 O O . ASN A 1 92 ? -5.913 -3.722 21.923 1.00 90.31 92 ASN A O 1
ATOM 762 N N . PRO A 1 93 ? -6.198 -3.794 19.697 1.00 93.06 93 PRO A N 1
ATOM 763 C CA . PRO A 1 93 ? -4.775 -3.659 19.421 1.00 93.06 93 PRO A CA 1
ATOM 764 C C . PRO A 1 93 ? -4.322 -2.204 19.555 1.00 93.06 93 PRO A C 1
ATOM 766 O O . PRO A 1 93 ? -5.102 -1.284 19.337 1.00 93.06 93 PRO A O 1
ATOM 769 N N . ASP A 1 94 ? -3.026 -2.004 19.781 1.00 92.56 94 ASP A N 1
ATOM 770 C CA . ASP A 1 94 ? -2.385 -0.743 19.414 1.00 92.56 94 ASP A CA 1
ATOM 771 C C . ASP A 1 94 ? -2.247 -0.705 17.883 1.00 92.56 94 ASP A C 1
ATOM 773 O O . ASP A 1 94 ? -1.426 -1.422 17.292 1.00 92.56 94 ASP A O 1
ATOM 777 N N . LEU A 1 95 ? -3.097 0.092 17.231 1.00 89.88 95 LEU A N 1
ATOM 778 C CA . LEU A 1 95 ? -3.162 0.169 15.775 1.00 89.88 95 LEU A CA 1
ATOM 779 C C . LEU A 1 95 ? -1.841 0.638 15.157 1.00 89.88 95 LEU A C 1
ATOM 781 O O . LEU A 1 95 ? -1.385 0.055 14.172 1.00 89.88 95 LEU A O 1
ATOM 785 N N . LEU A 1 96 ? -1.214 1.676 15.714 1.00 90.75 96 LEU A N 1
ATOM 786 C CA . LEU A 1 96 ? 0.016 2.236 15.153 1.00 90.75 96 LEU A CA 1
ATOM 787 C C . LEU A 1 96 ? 1.174 1.253 15.274 1.00 90.75 96 LEU A C 1
ATOM 789 O O . LEU A 1 96 ? 1.984 1.139 14.349 1.00 90.75 96 LEU A O 1
ATOM 793 N N . LEU A 1 97 ? 1.242 0.519 16.386 1.00 93.44 97 LEU A N 1
ATOM 794 C CA . LEU A 1 97 ? 2.243 -0.521 16.575 1.00 93.44 97 LEU A CA 1
ATOM 795 C C . LEU A 1 97 ? 2.078 -1.652 15.552 1.00 93.44 97 LEU A C 1
ATOM 797 O O . LEU A 1 97 ? 3.064 -2.070 14.937 1.00 93.44 97 LEU A O 1
ATOM 801 N N . GLU A 1 98 ? 0.849 -2.121 15.320 1.00 92.12 98 GLU A N 1
ATOM 802 C CA . GLU A 1 98 ? 0.587 -3.164 14.321 1.00 92.12 98 GLU A CA 1
ATOM 803 C C . GLU A 1 98 ? 0.842 -2.673 12.889 1.00 92.12 98 GLU A C 1
ATOM 805 O O . GLU A 1 98 ? 1.481 -3.383 12.109 1.00 92.12 98 GLU A O 1
ATOM 810 N N . LEU A 1 99 ? 0.446 -1.442 12.544 1.00 91.25 99 LEU A N 1
ATOM 811 C CA . LEU A 1 99 ? 0.764 -0.842 11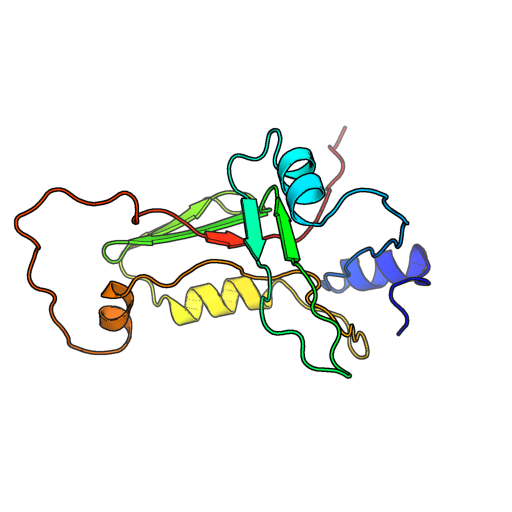.243 1.00 91.25 99 LEU A CA 1
ATOM 812 C C . LEU A 1 99 ? 2.275 -0.714 11.040 1.00 91.25 99 LEU A C 1
ATOM 814 O O . LEU A 1 99 ? 2.792 -1.091 9.987 1.00 91.25 99 LEU A O 1
ATOM 818 N N . ARG A 1 100 ? 3.009 -0.252 12.058 1.00 92.00 100 ARG A N 1
ATOM 819 C CA . ARG A 1 100 ? 4.473 -0.174 12.016 1.00 92.00 100 ARG A CA 1
ATOM 820 C C . ARG A 1 100 ? 5.090 -1.549 11.794 1.00 92.00 100 ARG A C 1
ATOM 822 O O . ARG A 1 100 ? 6.010 -1.671 10.988 1.00 92.00 100 ARG A O 1
ATOM 829 N N . ARG A 1 101 ? 4.584 -2.582 12.473 1.00 91.12 101 ARG A N 1
ATOM 830 C CA . ARG A 1 101 ? 5.041 -3.967 12.306 1.00 91.12 101 ARG A CA 1
ATOM 831 C C . ARG A 1 101 ? 4.841 -4.445 10.868 1.00 91.12 101 ARG A C 1
ATOM 833 O O . ARG A 1 101 ? 5.791 -4.949 10.272 1.00 91.12 101 ARG A O 1
ATOM 840 N N . LEU A 1 102 ? 3.647 -4.241 10.309 1.00 89.75 102 LEU A N 1
ATOM 841 C CA . LEU A 1 102 ? 3.309 -4.627 8.935 1.00 89.75 102 LEU A CA 1
ATOM 842 C C . LEU A 1 102 ? 4.181 -3.898 7.908 1.00 89.75 102 LEU A C 1
ATOM 844 O O . LEU A 1 102 ? 4.803 -4.538 7.066 1.00 89.75 102 LEU A O 1
ATOM 848 N N . LEU A 1 103 ? 4.294 -2.574 8.020 1.00 87.69 103 LEU A N 1
ATOM 849 C CA . LEU A 1 103 ? 5.096 -1.763 7.103 1.00 87.69 103 LEU A CA 1
ATOM 850 C C . LEU A 1 103 ? 6.590 -2.068 7.216 1.00 87.69 103 LEU A C 1
ATOM 852 O O . LEU A 1 103 ? 7.295 -2.072 6.214 1.00 87.69 103 LEU A O 1
ATOM 856 N N . SER A 1 104 ? 7.078 -2.395 8.416 1.00 86.69 104 SER A N 1
ATOM 857 C CA . SER A 1 104 ? 8.483 -2.757 8.61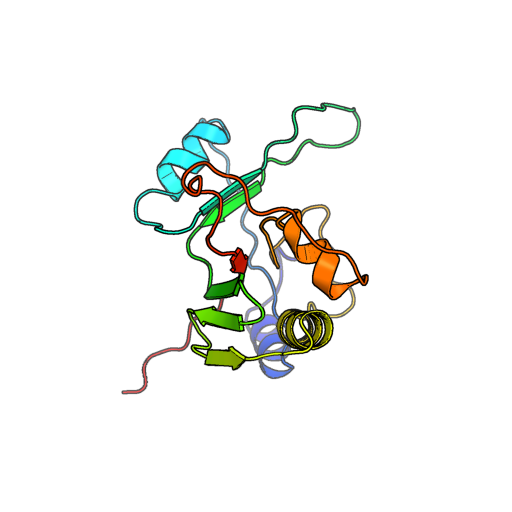4 1.00 86.69 104 SER A CA 1
ATOM 858 C C . SER A 1 104 ? 8.892 -4.048 7.905 1.00 86.69 104 SER A C 1
ATOM 860 O O . SER A 1 104 ? 10.086 -4.266 7.724 1.00 86.69 104 SER A O 1
ATOM 862 N N . ALA A 1 105 ? 7.943 -4.903 7.512 1.00 81.19 105 ALA A N 1
ATOM 863 C CA . ALA A 1 105 ? 8.238 -6.104 6.734 1.00 81.19 105 ALA A CA 1
ATOM 864 C C . ALA A 1 105 ? 8.601 -5.771 5.276 1.00 81.19 105 ALA A C 1
ATOM 866 O O . ALA A 1 105 ? 9.331 -6.525 4.636 1.00 81.19 105 ALA A O 1
ATOM 867 N N . VAL A 1 106 ? 8.144 -4.624 4.769 1.00 81.56 106 VAL A N 1
ATOM 868 C CA . VAL A 1 106 ? 8.420 -4.151 3.411 1.00 81.56 106 VAL A CA 1
ATOM 869 C C . VAL A 1 106 ? 9.608 -3.194 3.464 1.00 81.56 106 VAL A C 1
ATOM 871 O O . VAL A 1 106 ? 9.468 -2.014 3.777 1.00 81.56 106 VAL A O 1
ATOM 874 N N . LYS A 1 107 ? 10.810 -3.712 3.192 1.00 82.88 107 LYS A N 1
ATOM 875 C CA . LYS A 1 107 ? 12.051 -2.922 3.218 1.00 82.88 107 LYS A CA 1
ATOM 876 C C . LYS A 1 107 ? 12.722 -2.897 1.864 1.00 82.88 107 LYS A C 1
ATOM 878 O O . LYS A 1 107 ? 12.979 -3.944 1.284 1.00 82.88 107 LYS A O 1
ATOM 883 N N . THR A 1 108 ? 13.109 -1.716 1.422 1.00 83.19 108 THR A N 1
ATOM 884 C CA . THR A 1 108 ? 13.878 -1.523 0.193 1.00 83.19 108 THR A CA 1
ATOM 885 C C . THR A 1 108 ? 15.378 -1.512 0.522 1.00 83.19 108 THR A C 1
ATOM 887 O O . THR A 1 108 ? 15.749 -1.029 1.598 1.00 83.19 108 THR A O 1
ATOM 890 N N . PRO A 1 109 ? 16.268 -2.064 -0.327 1.00 83.50 109 PRO A N 1
ATOM 891 C CA . PRO A 1 109 ? 17.695 -2.092 -0.018 1.00 83.50 109 PRO A CA 1
ATOM 892 C C . PRO A 1 109 ? 18.319 -0.685 0.012 1.00 83.50 109 PRO A C 1
ATOM 894 O O . PRO A 1 109 ? 17.842 0.218 -0.682 1.00 83.50 109 PRO A O 1
ATOM 897 N N . PRO A 1 110 ? 19.415 -0.483 0.771 1.00 80.38 110 PRO A N 1
ATOM 898 C CA . PRO A 1 110 ? 20.125 0.793 0.808 1.00 80.38 110 PRO A CA 1
ATOM 899 C C . PRO A 1 110 ? 20.538 1.272 -0.589 1.00 80.38 110 PRO A C 1
ATOM 901 O O . PRO A 1 110 ? 21.013 0.492 -1.414 1.00 80.38 110 PRO A O 1
ATOM 904 N N . GLY A 1 111 ? 20.365 2.567 -0.859 1.00 78.69 111 GLY A N 1
ATOM 905 C CA . GLY A 1 111 ? 20.718 3.170 -2.149 1.00 78.69 111 GLY A CA 1
ATOM 906 C C . GLY A 1 111 ? 19.759 2.837 -3.299 1.00 78.69 111 GLY A C 1
ATOM 907 O O . GLY A 1 111 ? 20.027 3.218 -4.444 1.00 78.69 111 GLY A O 1
ATOM 908 N N . PHE A 1 112 ? 18.654 2.138 -3.031 1.00 80.56 112 PHE A N 1
ATOM 909 C CA . PHE A 1 112 ? 17.520 2.086 -3.943 1.00 80.56 112 PHE A CA 1
ATOM 910 C C . PHE A 1 112 ? 16.699 3.368 -3.797 1.00 80.56 112 PHE A C 1
ATOM 912 O O . PHE A 1 112 ? 16.207 3.681 -2.715 1.00 80.56 112 PHE A O 1
ATOM 919 N N . SER A 1 113 ? 16.539 4.094 -4.894 1.00 79.19 113 SER A N 1
ATOM 920 C CA . SER A 1 113 ? 15.696 5.280 -4.972 1.00 79.19 113 SER A CA 1
ATOM 921 C C . SER A 1 113 ? 14.905 5.231 -6.269 1.00 79.19 113 SER A C 1
ATOM 923 O O . SER A 1 113 ? 15.396 4.755 -7.295 1.00 79.19 113 SER A O 1
ATOM 925 N N . CYS A 1 114 ? 13.667 5.698 -6.208 1.00 78.69 114 CYS A N 1
ATOM 926 C CA . CYS A 1 114 ? 12.792 5.817 -7.356 1.00 78.69 114 CYS A CA 1
ATOM 927 C C . CYS A 1 114 ? 11.992 7.107 -7.203 1.00 78.69 114 CYS A C 1
ATOM 929 O O . CYS A 1 114 ? 11.565 7.424 -6.094 1.00 78.69 114 CYS A O 1
ATOM 931 N N . ASP A 1 115 ? 11.798 7.831 -8.301 1.00 79.69 115 ASP A N 1
ATOM 932 C CA . ASP A 1 115 ? 11.147 9.149 -8.289 1.00 79.69 115 ASP A CA 1
ATOM 933 C C . ASP A 1 115 ? 9.613 9.053 -8.231 1.00 79.69 115 ASP A C 1
ATOM 935 O O . ASP A 1 115 ? 8.913 10.062 -8.281 1.00 79.69 115 ASP A O 1
ATOM 939 N N . PHE A 1 116 ? 9.081 7.833 -8.137 1.00 83.31 116 PHE A N 1
ATOM 940 C CA . PHE A 1 116 ? 7.658 7.535 -8.066 1.00 83.31 116 PHE A CA 1
ATOM 941 C C . PHE A 1 116 ? 7.365 6.458 -7.018 1.00 83.31 116 PHE A C 1
ATOM 943 O O . PHE A 1 116 ? 8.240 5.690 -6.607 1.00 83.31 116 PHE A O 1
ATOM 950 N N . PHE A 1 117 ? 6.108 6.396 -6.578 1.00 85.00 117 PHE A N 1
ATOM 951 C CA . PHE A 1 117 ? 5.639 5.374 -5.645 1.00 85.00 117 PHE A CA 1
ATOM 952 C C . PHE A 1 117 ? 5.736 3.974 -6.276 1.00 85.00 117 PHE A C 1
ATOM 954 O O . PHE A 1 117 ? 5.181 3.721 -7.342 1.00 85.00 117 PHE A O 1
ATOM 961 N N . THR A 1 118 ? 6.453 3.059 -5.615 1.00 85.38 118 THR A N 1
ATOM 962 C CA . THR A 1 118 ? 6.742 1.696 -6.117 1.00 85.38 118 THR A CA 1
ATOM 963 C C . THR A 1 118 ? 6.022 0.585 -5.345 1.00 85.38 118 THR A C 1
ATOM 965 O O . THR A 1 118 ? 6.262 -0.597 -5.595 1.00 85.38 118 THR A O 1
ATOM 968 N N . GLY A 1 119 ? 5.134 0.950 -4.419 1.00 84.50 119 GLY A N 1
ATOM 969 C CA . GLY A 1 119 ? 4.387 0.024 -3.570 1.00 84.50 119 GLY A CA 1
ATOM 970 C C . GLY A 1 119 ? 4.409 0.437 -2.100 1.00 84.50 119 GLY A C 1
ATOM 971 O O . GLY A 1 119 ? 5.176 1.309 -1.691 1.00 84.50 119 GLY A O 1
ATOM 972 N N . GLY A 1 120 ? 3.540 -0.185 -1.305 1.00 88.06 120 GLY A N 1
ATOM 973 C CA . GLY A 1 120 ? 3.335 0.158 0.100 1.00 88.06 120 GLY A CA 1
ATOM 974 C C . GLY A 1 120 ? 1.866 0.081 0.504 1.00 88.06 120 GLY A C 1
ATOM 975 O O . GLY A 1 120 ? 1.079 -0.658 -0.090 1.00 88.06 120 GLY A O 1
ATOM 976 N N . ALA A 1 121 ? 1.507 0.850 1.532 1.00 90.62 121 ALA A N 1
ATOM 977 C CA . ALA A 1 121 ? 0.130 0.970 1.992 1.00 90.62 121 ALA A CA 1
ATOM 978 C C . ALA A 1 121 ? -0.613 2.077 1.250 1.00 90.62 121 ALA A C 1
ATOM 980 O O . ALA A 1 121 ? -0.144 3.213 1.213 1.00 90.62 121 ALA A O 1
ATOM 981 N N . VAL A 1 122 ? -1.794 1.750 0.725 1.00 93.00 122 VAL A N 1
ATOM 982 C CA . VAL A 1 122 ? -2.714 2.716 0.121 1.00 93.00 122 VAL A CA 1
ATOM 983 C C . VAL A 1 122 ? -4.108 2.497 0.702 1.00 93.00 122 VAL A C 1
ATOM 985 O O . VAL A 1 122 ? -4.523 1.369 0.955 1.00 93.00 122 VAL A O 1
ATOM 988 N N . GLY A 1 123 ? -4.829 3.586 0.946 1.00 90.56 123 GLY A N 1
ATOM 989 C CA . GLY A 1 123 ? -6.203 3.557 1.432 1.00 90.56 123 GLY A CA 1
ATOM 990 C C . GLY A 1 123 ? -6.570 4.862 2.120 1.00 90.56 123 GLY A C 1
ATOM 991 O O . GLY A 1 123 ? -5.985 5.904 1.835 1.00 90.56 123 GLY A O 1
ATOM 992 N N . TYR A 1 124 ? -7.533 4.796 3.031 1.00 89.44 124 TYR A N 1
ATOM 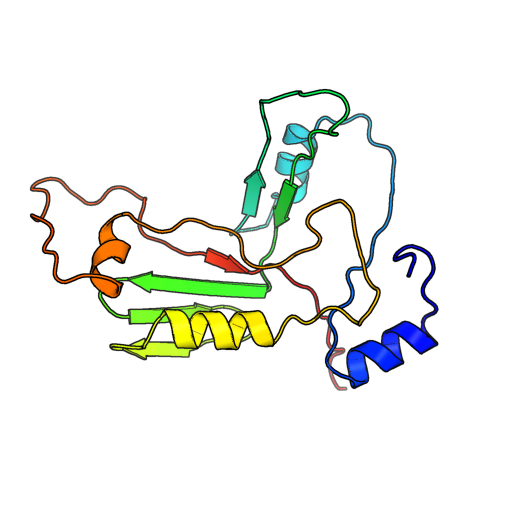993 C CA . TYR A 1 124 ? -8.090 5.959 3.713 1.00 89.44 124 TYR A CA 1
ATOM 994 C C . TYR A 1 124 ? -8.191 5.705 5.211 1.00 89.44 124 TYR A C 1
ATOM 996 O O . TYR A 1 124 ? -8.305 4.566 5.655 1.00 89.44 124 TYR A O 1
ATOM 1004 N N . TRP A 1 125 ? -8.152 6.769 6.003 1.00 89.81 125 TRP A N 1
ATOM 1005 C CA . TRP A 1 125 ? -8.449 6.701 7.428 1.00 89.81 125 TRP A CA 1
ATOM 1006 C C . TRP A 1 125 ? -9.826 7.317 7.634 1.00 89.81 125 TRP A C 1
ATOM 1008 O O . TRP A 1 125 ? -10.048 8.469 7.265 1.00 89.81 125 TRP A O 1
ATOM 1018 N N . GLY A 1 126 ? -10.759 6.534 8.175 1.00 87.00 126 GLY A N 1
ATOM 1019 C CA . GLY A 1 126 ? -12.073 7.050 8.548 1.00 87.00 126 GLY A CA 1
ATOM 1020 C C . GLY A 1 126 ? -11.935 8.140 9.608 1.00 87.00 126 GLY A C 1
ATOM 1021 O O . GLY A 1 126 ? -11.025 8.092 10.438 1.00 87.00 126 GLY A O 1
ATOM 1022 N N . TYR A 1 127 ? -12.842 9.114 9.600 1.00 84.69 127 TYR A N 1
ATOM 1023 C CA . TYR A 1 127 ? -12.821 10.215 10.568 1.00 84.69 127 TYR A CA 1
ATOM 1024 C C . TYR A 1 127 ? -12.885 9.703 12.014 1.00 84.69 127 TYR A C 1
ATOM 1026 O O . TYR A 1 127 ? -12.240 10.233 12.920 1.00 84.69 127 TYR A O 1
ATOM 1034 N N . GLU A 1 128 ? -13.601 8.599 12.211 1.00 84.12 128 GLU A N 1
ATOM 1035 C CA . GLU A 1 128 ? -13.780 7.945 13.494 1.00 84.12 128 GLU A CA 1
ATOM 1036 C C . GLU A 1 128 ? -12.479 7.394 14.089 1.00 84.12 128 GLU A C 1
ATOM 1038 O O . GLU A 1 128 ? -12.396 7.177 15.300 1.00 84.12 128 GLU A O 1
ATOM 1043 N N . LEU A 1 129 ? -11.440 7.223 13.267 1.00 88.12 129 LEU A N 1
ATOM 1044 C CA . LEU A 1 129 ? -10.134 6.768 13.724 1.00 88.12 129 LEU A CA 1
ATOM 1045 C C . LEU A 1 129 ? -9.457 7.767 14.668 1.00 88.12 129 LEU A C 1
ATOM 1047 O O . LEU A 1 129 ? -8.582 7.381 15.435 1.00 88.12 129 LEU A O 1
ATOM 1051 N N . ALA A 1 130 ? -9.890 9.031 14.691 1.00 87.38 130 ALA A N 1
ATOM 1052 C CA . ALA A 1 130 ? -9.381 10.021 15.638 1.00 87.38 130 ALA A CA 1
ATOM 1053 C C . ALA A 1 130 ? -9.544 9.593 17.119 1.00 87.38 130 ALA A C 1
ATOM 1055 O O . ALA A 1 130 ? -8.780 10.050 17.967 1.00 87.38 130 ALA A O 1
ATOM 1056 N N . ARG A 1 131 ? -10.454 8.654 17.432 1.00 86.38 131 ARG A N 1
ATOM 1057 C CA . ARG A 1 131 ? -10.589 8.041 18.772 1.00 86.38 131 ARG A CA 1
ATOM 1058 C C . ARG A 1 131 ? -9.386 7.224 19.231 1.00 86.38 131 ARG A C 1
ATOM 1060 O O . ARG A 1 131 ? -9.199 7.077 20.433 1.00 86.38 131 ARG A O 1
ATOM 1067 N N . GLU A 1 132 ? -8.578 6.726 18.301 1.00 86.38 132 GLU A N 1
ATOM 1068 C CA . GLU A 1 132 ? -7.342 6.004 18.625 1.00 86.38 132 GLU A CA 1
ATOM 1069 C C . GLU A 1 132 ? -6.228 6.949 19.093 1.00 86.38 132 GLU A C 1
ATOM 1071 O O . GLU A 1 132 ? -5.252 6.515 19.700 1.00 86.38 132 GLU A O 1
ATOM 1076 N N . PHE A 1 133 ? -6.368 8.249 18.816 1.00 89.06 133 PHE A N 1
ATOM 1077 C CA . PHE A 1 133 ? -5.349 9.258 19.102 1.00 89.06 133 PHE A CA 1
ATOM 1078 C C . PHE A 1 133 ? -5.755 10.211 20.226 1.00 89.06 133 PHE A C 1
ATOM 1080 O O . PHE A 1 133 ? -4.881 10.780 20.877 1.00 89.06 133 PHE A O 1
ATOM 1087 N N . ASP A 1 134 ? -7.057 10.389 20.464 1.00 88.56 134 ASP A N 1
ATOM 1088 C CA . ASP A 1 134 ? -7.568 11.302 21.483 1.00 88.56 134 ASP A CA 1
ATOM 1089 C C . ASP A 1 134 ? -8.886 10.807 22.105 1.00 88.56 134 ASP A C 1
ATOM 1091 O O . ASP A 1 134 ? -9.640 10.016 21.529 1.00 88.56 134 ASP A O 1
ATOM 1095 N N . ARG A 1 135 ? -9.198 11.303 23.304 1.00 87.81 135 ARG A N 1
ATOM 1096 C CA . ARG A 1 135 ? -10.410 10.981 24.067 1.00 87.81 135 ARG A CA 1
ATOM 1097 C C . ARG A 1 135 ? -11.611 11.761 23.538 1.00 87.81 135 ARG A C 1
ATOM 1099 O O . ARG A 1 135 ? -12.145 12.646 24.203 1.00 87.81 135 ARG A O 1
ATOM 1106 N N . ILE A 1 136 ? -12.066 11.389 22.350 1.00 87.44 136 ILE A N 1
ATOM 1107 C CA . ILE A 1 136 ? -13.252 11.965 21.712 1.00 87.44 136 ILE A CA 1
ATOM 1108 C C . ILE A 1 136 ? -14.391 10.944 21.630 1.00 87.44 136 ILE A C 1
ATOM 1110 O O . ILE A 1 136 ? -14.189 9.730 21.654 1.00 87.44 136 ILE A O 1
ATOM 1114 N N . SER A 1 137 ? -15.625 11.433 21.540 1.00 83.19 137 SER A N 1
ATOM 1115 C CA . SER A 1 137 ? -16.801 10.589 21.325 1.00 83.19 137 SER A CA 1
ATOM 1116 C C . SER A 1 137 ? -17.591 11.108 20.134 1.00 83.19 137 SER A C 1
ATOM 1118 O O . SER A 1 137 ? -17.830 12.308 20.007 1.00 83.19 137 SER A O 1
ATOM 1120 N N . PHE A 1 138 ? -17.996 10.202 19.249 1.00 81.75 138 PHE A N 1
ATOM 1121 C CA . PHE A 1 138 ? -18.850 10.550 18.121 1.00 81.75 138 PHE A CA 1
ATOM 1122 C C . PHE A 1 138 ? -20.307 10.338 18.501 1.00 81.75 138 PHE A C 1
ATOM 1124 O O . PHE A 1 138 ? -20.677 9.303 19.065 1.00 81.75 138 PHE A O 1
ATOM 1131 N N . ARG A 1 139 ? -21.160 11.307 18.163 1.00 79.94 139 ARG A N 1
ATOM 1132 C CA . ARG A 1 139 ? -22.605 11.083 18.207 1.00 79.94 139 ARG A CA 1
ATOM 1133 C C . ARG A 1 139 ? -22.955 10.058 17.135 1.00 79.94 139 ARG A C 1
ATOM 1135 O O . ARG A 1 139 ? -22.603 10.245 15.974 1.00 79.94 139 ARG A O 1
ATOM 1142 N N . LYS A 1 140 ? -23.681 9.002 17.507 1.00 69.25 140 LYS A N 1
ATOM 1143 C CA . LYS A 1 140 ? -24.259 8.082 16.521 1.00 69.25 140 LYS A CA 1
ATOM 1144 C C . LYS A 1 140 ? -25.184 8.876 15.595 1.00 69.25 140 LYS A C 1
ATOM 1146 O O . LYS A 1 140 ? -26.094 9.552 16.081 1.00 69.25 140 LYS A O 1
ATOM 1151 N N . LYS A 1 141 ? -24.955 8.802 14.280 1.00 62.72 141 LYS A N 1
ATOM 1152 C CA . LYS A 1 141 ? -25.941 9.270 13.297 1.00 62.72 141 LYS A CA 1
ATOM 1153 C C . LYS A 1 141 ? -27.240 8.481 13.487 1.00 62.72 141 LYS A C 1
ATOM 1155 O O . LYS A 1 141 ? -27.207 7.301 13.829 1.00 62.72 141 LYS A O 1
ATOM 1160 N N . LYS A 1 142 ? -28.376 9.155 13.298 1.00 54.09 142 LYS A N 1
ATOM 1161 C CA . LYS A 1 142 ? -29.712 8.534 13.326 1.00 54.09 142 LYS A CA 1
ATOM 1162 C C . LYS A 1 142 ? -30.003 7.710 12.063 1.00 54.09 142 LYS A C 1
ATOM 1164 O O . LYS A 1 142 ? -30.882 6.859 12.105 1.00 54.09 142 LYS A O 1
ATOM 1169 N N . ASP A 1 143 ? -29.261 7.959 10.988 1.00 54.94 143 ASP A N 1
ATOM 1170 C CA . ASP A 1 143 ? -29.467 7.373 9.663 1.00 54.94 143 ASP A CA 1
ATOM 1171 C C . ASP A 1 143 ? -28.604 6.115 9.440 1.00 54.94 143 ASP A C 1
ATOM 1173 O O . ASP A 1 143 ? -27.555 5.978 10.081 1.00 54.94 143 ASP A O 1
ATOM 1177 N N . PRO A 1 144 ? -29.028 5.187 8.556 1.00 46.69 144 PRO A N 1
ATOM 1178 C CA . PRO A 1 144 ? -28.309 3.941 8.288 1.00 46.69 144 PRO A CA 1
ATOM 1179 C C . PRO A 1 144 ? -26.873 4.181 7.777 1.00 46.69 144 PRO A C 1
ATOM 1181 O O . PRO A 1 144 ? -26.604 5.214 7.159 1.00 46.69 144 PRO A O 1
ATOM 1184 N N . PRO A 1 145 ? -25.940 3.240 8.033 1.00 48.56 145 PRO A N 1
ATOM 1185 C CA . PRO A 1 145 ? -24.533 3.398 7.667 1.00 48.56 145 PRO A CA 1
ATOM 1186 C C . PRO A 1 145 ? -24.356 3.495 6.144 1.00 48.56 145 PRO A C 1
ATOM 1188 O O . PRO A 1 145 ? -24.902 2.682 5.397 1.00 48.56 145 PRO A O 1
ATOM 1191 N N . SER A 1 146 ? -23.591 4.494 5.687 1.00 44.19 146 SER A N 1
ATOM 1192 C CA . SER A 1 146 ? -23.121 4.584 4.300 1.00 44.19 146 SER A CA 1
ATOM 1193 C C . SER A 1 146 ? -22.010 3.551 4.041 1.00 44.19 146 SER A C 1
ATOM 1195 O O . SER A 1 146 ? -21.380 3.088 4.995 1.00 44.19 146 SER A O 1
ATOM 1197 N N . PRO A 1 147 ? -21.729 3.195 2.771 1.00 46.88 147 PRO A N 1
ATOM 1198 C CA . PRO A 1 147 ? -20.747 2.171 2.377 1.00 46.88 147 PRO A CA 1
ATOM 1199 C C . PRO A 1 147 ? -19.279 2.438 2.769 1.00 46.88 147 PRO A C 1
ATOM 1201 O O . PRO A 1 147 ? -18.399 1.686 2.364 1.00 46.88 147 PRO A O 1
ATOM 1204 N N . ASP A 1 148 ? -18.989 3.479 3.553 1.00 44.62 148 ASP A N 1
ATOM 1205 C CA . ASP A 1 148 ? -17.634 3.955 3.875 1.00 44.62 148 ASP A CA 1
ATOM 1206 C C . ASP A 1 148 ? -16.888 3.058 4.888 1.00 44.62 148 ASP A C 1
ATOM 1208 O O . ASP A 1 148 ? -15.764 3.351 5.308 1.00 44.62 148 ASP A O 1
ATOM 1212 N N . GLN A 1 149 ? -17.491 1.933 5.274 1.00 45.22 149 GLN A N 1
ATOM 1213 C CA . GLN A 1 149 ? -16.951 0.950 6.205 1.00 45.22 149 GLN A CA 1
ATOM 1214 C C . GLN A 1 149 ? -16.488 -0.307 5.456 1.00 45.22 149 GLN A C 1
ATOM 1216 O O . GLN A 1 149 ? -17.202 -1.297 5.491 1.00 45.22 149 GLN A O 1
ATOM 1221 N N . THR A 1 150 ? -15.321 -0.297 4.788 1.00 36.66 150 THR A N 1
ATOM 1222 C CA . THR A 1 150 ? -14.433 -1.484 4.694 1.00 36.66 150 THR A CA 1
ATOM 1223 C C . THR A 1 150 ? -13.164 -1.243 3.856 1.00 36.66 150 THR A C 1
ATOM 1225 O O . THR A 1 150 ? -13.215 -1.236 2.635 1.00 36.66 150 THR A O 1
ATOM 1228 N N . GLY A 1 151 ? -12.009 -1.209 4.532 1.00 40.25 151 GLY A N 1
ATOM 1229 C CA . GLY A 1 151 ? -10.837 -2.050 4.230 1.00 40.25 151 GLY A CA 1
ATOM 1230 C C . GLY A 1 151 ? -9.753 -1.592 3.247 1.00 40.25 151 GLY A C 1
ATOM 1231 O O . GLY A 1 151 ? -10.007 -1.276 2.094 1.00 40.25 151 GLY A O 1
ATOM 1232 N N . PHE A 1 152 ? -8.502 -1.642 3.722 1.00 47.00 152 PHE A N 1
ATOM 1233 C CA . PHE A 1 152 ? -7.264 -1.289 3.019 1.00 47.00 152 PHE A CA 1
ATOM 1234 C C . PHE A 1 152 ? -6.779 -2.407 2.084 1.00 47.00 152 PHE A C 1
ATOM 1236 O O . PHE A 1 152 ? -6.750 -3.544 2.530 1.00 47.00 152 PHE A O 1
ATOM 1243 N N . PRO A 1 153 ? -6.269 -2.105 0.880 1.00 37.94 153 PRO A N 1
ATOM 1244 C CA . PRO A 1 153 ? -5.336 -2.934 0.107 1.00 37.94 153 PRO A CA 1
ATOM 1245 C C . PRO A 1 153 ? -3.860 -2.543 0.393 1.00 37.94 153 PRO A C 1
ATOM 1247 O O . PRO A 1 153 ? -3.420 -1.464 0.008 1.00 37.94 153 PRO A O 1
ATOM 1250 N N . LEU A 1 154 ? -3.040 -3.397 1.015 1.00 36.56 154 LEU A N 1
ATOM 1251 C CA . LEU A 1 154 ? -1.568 -3.317 0.934 1.00 36.56 154 LEU A CA 1
ATOM 1252 C C . LEU A 1 154 ? -1.120 -4.126 -0.287 1.00 36.56 154 LEU A C 1
ATOM 1254 O O . LEU A 1 154 ? -1.312 -5.341 -0.347 1.00 36.56 154 LEU A O 1
ATOM 1258 N N . THR A 1 155 ? -0.532 -3.453 -1.271 1.00 35.94 155 THR A N 1
ATOM 1259 C CA . THR A 1 155 ? 0.023 -4.073 -2.481 1.00 35.94 155 THR A CA 1
ATOM 1260 C C . THR A 1 155 ? 1.544 -4.187 -2.353 1.00 35.94 155 THR A C 1
ATOM 1262 O O . THR A 1 155 ? 2.231 -3.169 -2.233 1.00 35.94 155 THR A O 1
ATOM 1265 N N . GLY A 1 156 ? 2.080 -5.406 -2.432 1.00 34.97 156 GLY A N 1
ATOM 1266 C CA . GLY A 1 156 ? 3.514 -5.675 -2.599 1.00 34.97 156 GLY A CA 1
ATOM 1267 C C . GLY A 1 156 ? 3.752 -7.145 -2.978 1.00 34.97 156 GLY A C 1
ATOM 1268 O O . GLY A 1 156 ? 3.049 -7.991 -2.441 1.00 34.97 156 GLY A O 1
ATOM 1269 N N . PRO A 1 157 ? 4.669 -7.487 -3.902 1.00 30.89 157 PRO A N 1
ATOM 1270 C CA . PRO A 1 157 ? 4.655 -8.785 -4.578 1.00 30.89 157 PRO A CA 1
ATOM 1271 C C . PRO A 1 157 ? 5.492 -9.851 -3.858 1.00 30.89 157 PRO A C 1
ATOM 1273 O O . PRO A 1 157 ? 6.626 -9.564 -3.478 1.00 30.89 157 PRO A O 1
ATOM 1276 N N . PHE A 1 158 ? 5.018 -11.106 -3.804 1.00 36.81 158 PHE A N 1
ATOM 1277 C CA . PHE A 1 158 ? 5.918 -12.268 -3.843 1.00 36.81 158 PHE A CA 1
ATOM 1278 C C . PHE A 1 158 ? 5.230 -13.590 -4.239 1.00 36.81 158 PHE A C 1
ATOM 1280 O O . PHE A 1 158 ? 4.336 -14.087 -3.562 1.00 36.81 158 PHE A O 1
ATOM 1287 N N . GLU A 1 159 ? 5.720 -14.221 -5.308 1.00 31.73 159 GLU A N 1
ATOM 1288 C CA . GLU A 1 159 ? 5.462 -15.632 -5.610 1.00 31.73 159 GLU A CA 1
ATOM 1289 C C . GLU A 1 159 ? 6.325 -16.539 -4.718 1.00 31.73 159 GLU A C 1
ATOM 1291 O O . GLU A 1 159 ? 7.537 -16.346 -4.605 1.00 31.73 159 GLU A O 1
ATOM 1296 N N . ARG A 1 160 ? 5.747 -17.622 -4.181 1.00 33.09 160 ARG A N 1
ATOM 1297 C CA . ARG A 1 160 ? 6.523 -18.825 -3.835 1.00 33.09 160 ARG A CA 1
ATOM 1298 C C . ARG A 1 160 ? 6.092 -19.995 -4.718 1.00 33.09 160 ARG A C 1
ATOM 1300 O O . ARG A 1 160 ? 4.893 -20.246 -4.835 1.00 33.09 160 ARG A O 1
ATOM 1307 N N . PRO A 1 161 ? 7.042 -20.752 -5.298 1.00 35.84 161 PRO A N 1
ATOM 1308 C CA . PRO A 1 161 ? 6.719 -21.951 -6.053 1.00 35.84 161 PRO A CA 1
ATOM 1309 C C . PRO A 1 161 ? 6.084 -23.001 -5.135 1.00 35.84 161 PRO A C 1
ATOM 1311 O O . PRO A 1 161 ? 6.504 -23.193 -3.989 1.00 35.84 161 PRO A O 1
ATOM 1314 N N . LYS A 1 162 ? 5.070 -23.696 -5.659 1.00 37.12 162 LYS A N 1
ATOM 1315 C CA . LYS A 1 162 ? 4.473 -24.866 -5.012 1.00 37.12 162 LYS A CA 1
ATOM 1316 C C . LYS A 1 162 ? 5.546 -25.944 -4.857 1.00 37.12 162 LYS A C 1
ATOM 1318 O O . LYS A 1 162 ? 6.183 -26.319 -5.837 1.00 37.12 162 LYS A O 1
ATOM 1323 N N . LYS A 1 163 ? 5.714 -26.462 -3.639 1.00 40.50 163 LYS A N 1
ATOM 1324 C CA . LYS A 1 163 ? 6.434 -27.719 -3.418 1.00 40.50 163 LYS A CA 1
ATOM 1325 C C . LYS A 1 163 ? 5.642 -28.854 -4.079 1.00 40.50 163 LYS A C 1
ATOM 1327 O O . LYS A 1 163 ? 4.509 -29.116 -3.675 1.00 40.50 163 LYS A O 1
ATOM 1332 N N . LYS A 1 164 ? 6.245 -29.501 -5.071 1.00 38.09 164 LYS A N 1
ATOM 1333 C CA . LYS A 1 164 ? 6.110 -30.933 -5.338 1.00 38.09 164 LYS A CA 1
ATOM 1334 C C . LYS A 1 164 ? 7.517 -31.499 -5.406 1.00 38.09 164 LYS A C 1
ATOM 1336 O O . LYS A 1 164 ? 8.374 -30.798 -5.989 1.00 38.09 164 LYS A O 1
#

Solvent-accessible surface area (backbone atoms only — not comparable to full-atom values): 10733 Å² total; per-residue (Å²): 88,66,67,80,73,69,52,74,68,57,53,53,50,41,46,75,72,56,33,49,77,68,88,62,82,90,81,89,72,98,64,54,72,69,58,49,41,62,61,64,38,62,92,36,94,50,64,50,77,48,73,58,86,70,80,50,86,91,55,79,63,64,68,49,72,49,52,62,43,39,34,28,47,34,79,56,94,59,28,41,38,32,41,62,83,54,74,48,76,44,72,71,63,64,61,68,61,52,51,50,55,59,53,65,62,66,30,69,55,89,65,61,70,69,101,60,92,78,68,49,83,51,78,83,81,62,80,75,57,52,50,82,79,42,100,65,83,81,80,78,71,94,64,83,84,68,90,86,80,74,70,30,46,26,32,66,92,82,92,76,84,82,90,124

Radius of gyration: 18.95 Å; Cα contacts (8 Å, |Δi|>4): 184; chains: 1; bounding box: 52×53×51 Å

Nearest PDB structures (foldseek):
  5cwa-assembly1_A  TM=7.219E-01  e=1.572E-03  Mycobacterium tuberculosis CDC1551
  7pi1-assembly3_CCC  TM=8.047E-01  e=1.366E-02  Bacillus subtilis subsp. subtilis str. 168
  1k0e-assembly2_B  TM=7.566E-01  e=1.366E-02  Escherichia coli
  7qu9-assembly3_C  TM=8.175E-01  e=3.050E-02  Bacillus subtilis
  1k0g-assembly3_B-2  TM=7.589E-01  e=1.453E-02  Escherichia coli

Secondary structure (DSSP, 8-state):
--GGG--HHHHHHHHHTT-----------SS-HHHHHHHHTTT-SSEEEE-----BTTB--PPEEEES-SEEEEEETTEEEEEESS-EEEES--HHHHHHHHHHT--PPTT---SS--SEE-----GGGGGGTS---PPPPSSPPPTT---EEEE-----PPP-